Protein AF-A0A8C0PFG1-F1 (afdb_monomer_lite)

Sequence (98 aa):
KAGLVDDFEKKFNVLKVPVPEDKYTVQVDAEEKEDVKSCAEFLSFSKARTEEYEKELEKMKNIIPFDQMTIEEVTEVFPETKLDKKYRYWPHKPIENL

Radius of gyration: 37.64 Å; chains: 1; bounding box: 87×34×89 Å

pLDDT: mean 86.15, std 10.04, range [53.94, 97.62]

Structure (mmCIF, N/CA/C/O backbone):
data_AF-A0A8C0PFG1-F1
#
_entry.id   AF-A0A8C0PFG1-F1
#
loop_
_atom_site.group_PDB
_atom_site.id
_atom_site.type_symbol
_atom_site.label_atom_id
_atom_site.label_alt_id
_atom_site.label_comp_id
_atom_site.label_asym_id
_atom_site.label_entity_id
_atom_site.label_seq_id
_atom_site.pdbx_PDB_ins_code
_atom_site.Cartn_x
_atom_site.Cartn_y
_atom_site.Cartn_z
_atom_site.occupancy
_atom_site.B_iso_or_equiv
_atom_site.auth_seq_id
_atom_site.auth_comp_id
_atom_site.auth_asym_id
_atom_site.auth_atom_id
_atom_site.pdbx_PDB_model_num
ATOM 1 N N . LYS A 1 1 ? -42.687 -25.412 55.858 1.00 53.94 1 LYS A N 1
ATOM 2 C CA . LYS A 1 1 ? -41.695 -25.373 54.751 1.00 53.94 1 LYS A CA 1
ATOM 3 C C . LYS A 1 1 ? -41.990 -24.300 53.679 1.00 53.94 1 LYS A C 1
ATOM 5 O O . LYS A 1 1 ? -41.217 -24.217 52.741 1.00 53.94 1 LYS A O 1
ATOM 10 N N . ALA A 1 2 ? -43.013 -23.442 53.828 1.00 62.41 2 ALA A N 1
ATOM 11 C CA . ALA A 1 2 ? -43.347 -22.406 52.834 1.00 62.41 2 ALA A CA 1
ATOM 12 C C . ALA A 1 2 ? -42.485 -21.123 52.908 1.00 62.41 2 ALA A C 1
ATOM 14 O O . ALA A 1 2 ? -42.333 -20.442 51.909 1.00 62.41 2 ALA A O 1
ATOM 15 N N . GLY A 1 3 ? -41.865 -20.818 54.056 1.00 75.62 3 GLY A N 1
ATOM 16 C CA . GLY A 1 3 ? -41.128 -19.556 54.232 1.00 75.62 3 GLY A CA 1
ATOM 17 C C . GLY A 1 3 ? -39.737 -19.490 53.590 1.00 75.62 3 GLY A C 1
ATOM 18 O O . GLY A 1 3 ? -39.245 -18.398 53.363 1.00 75.62 3 GLY A O 1
ATOM 19 N N . LEU A 1 4 ? -39.094 -20.625 53.283 1.00 82.62 4 LEU A N 1
ATOM 20 C CA . LEU A 1 4 ? -37.717 -20.632 52.755 1.00 82.62 4 LEU A CA 1
ATOM 21 C C . LEU A 1 4 ? -37.647 -20.111 51.310 1.00 82.62 4 LEU A C 1
ATOM 23 O O . LEU A 1 4 ? -36.708 -19.411 50.951 1.00 82.62 4 LEU A O 1
ATOM 27 N N . VAL A 1 5 ? -38.641 -20.471 50.495 1.00 84.62 5 VAL A N 1
ATOM 28 C CA . VAL A 1 5 ? -38.708 -20.092 49.076 1.00 84.62 5 VAL A CA 1
ATOM 29 C C . VAL A 1 5 ? -39.006 -18.598 48.943 1.00 84.62 5 VAL A C 1
ATOM 31 O O . VAL A 1 5 ? -38.301 -17.903 48.221 1.00 84.62 5 VAL A O 1
ATOM 34 N N . ASP A 1 6 ? -39.959 -18.099 49.733 1.00 87.38 6 ASP A N 1
ATOM 35 C CA . ASP A 1 6 ? -40.315 -16.677 49.836 1.00 87.38 6 ASP A CA 1
ATOM 36 C C . ASP A 1 6 ? -39.120 -15.799 50.262 1.00 87.38 6 ASP A C 1
ATOM 38 O O . ASP A 1 6 ? -38.891 -14.714 49.726 1.00 87.38 6 ASP A O 1
ATOM 42 N N . ASP A 1 7 ? -38.328 -16.271 51.232 1.00 86.81 7 ASP A N 1
ATOM 43 C CA . ASP A 1 7 ? -37.151 -15.554 51.736 1.00 86.81 7 ASP A CA 1
ATOM 44 C C . ASP A 1 7 ? -36.011 -15.532 50.702 1.00 86.81 7 ASP A C 1
ATOM 46 O O . ASP A 1 7 ? -35.295 -14.536 50.568 1.00 86.81 7 ASP A O 1
ATOM 50 N N . PHE A 1 8 ? -35.867 -16.616 49.931 1.00 87.12 8 PHE A N 1
ATOM 51 C CA . PHE A 1 8 ? -34.887 -16.722 48.853 1.00 87.12 8 PHE A CA 1
ATOM 52 C C . PHE A 1 8 ? -35.247 -15.821 47.670 1.00 87.12 8 PHE A C 1
ATOM 54 O O . PHE A 1 8 ? -34.394 -15.084 47.184 1.00 87.12 8 PHE A O 1
ATOM 61 N N . GLU A 1 9 ? -36.512 -15.819 47.249 1.00 86.94 9 GLU A N 1
ATOM 62 C CA . GLU A 1 9 ? -37.009 -14.973 46.162 1.00 86.94 9 GLU A CA 1
ATOM 63 C C . GLU A 1 9 ? -36.847 -13.483 46.493 1.00 86.94 9 GLU A C 1
ATOM 65 O O . GLU A 1 9 ? -36.342 -12.711 45.675 1.00 86.94 9 GLU A O 1
ATOM 70 N N . LYS A 1 10 ? -37.160 -13.073 47.731 1.00 89.12 10 LYS A N 1
ATOM 71 C CA . LYS A 1 10 ? -36.925 -11.696 48.198 1.00 89.12 10 LYS A CA 1
ATOM 72 C C . LYS A 1 10 ? -35.447 -11.316 48.160 1.00 89.12 10 LYS A C 1
ATOM 74 O O . LYS A 1 10 ? -35.110 -10.241 47.673 1.00 89.12 10 LYS A O 1
ATOM 79 N N . LYS A 1 11 ? -34.554 -12.186 48.640 1.00 86.50 11 LYS A N 1
ATOM 80 C CA . LYS A 1 11 ? -33.104 -11.925 48.650 1.00 86.50 11 LYS A CA 1
ATOM 81 C C . LYS A 1 11 ? -32.496 -11.912 47.248 1.00 86.50 11 LYS A C 1
ATOM 83 O O . LYS A 1 11 ? -31.623 -11.091 46.984 1.00 86.50 11 LYS A O 1
ATOM 88 N N . PHE A 1 12 ? -32.975 -12.770 46.351 1.00 86.56 12 PHE A N 1
ATOM 89 C CA . PHE A 1 12 ? -32.519 -12.834 44.964 1.00 86.56 12 PHE A CA 1
ATOM 90 C C . PHE A 1 12 ? -32.948 -11.600 44.164 1.00 86.56 12 PHE A C 1
ATOM 92 O O . PHE A 1 12 ? -32.132 -11.014 43.465 1.00 86.56 12 PHE A O 1
ATOM 99 N N . ASN A 1 13 ? -34.187 -11.132 44.340 1.00 83.94 13 ASN A N 1
ATOM 100 C CA . ASN A 1 13 ? -34.678 -9.917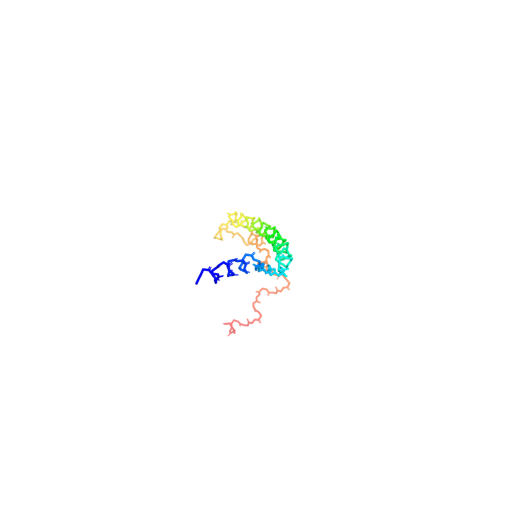 43.680 1.00 83.94 13 ASN A CA 1
ATOM 101 C C . ASN A 1 13 ? -33.995 -8.630 44.182 1.00 83.94 13 ASN A C 1
ATOM 103 O O . ASN A 1 13 ? -33.923 -7.639 43.457 1.00 83.94 13 ASN A O 1
ATOM 107 N N . VAL A 1 14 ? -33.481 -8.632 45.417 1.00 87.56 14 VAL A N 1
ATOM 108 C CA . VAL A 1 14 ? -32.686 -7.523 45.976 1.00 87.56 14 VAL A CA 1
ATOM 109 C C . VAL A 1 14 ? -31.235 -7.554 45.480 1.00 87.56 14 VAL A C 1
ATOM 111 O O . VAL A 1 14 ? -30.571 -6.515 45.453 1.00 87.56 14 VAL A O 1
ATOM 114 N N . LEU A 1 15 ? -30.736 -8.718 45.060 1.00 84.62 15 LEU A N 1
ATOM 115 C CA . LEU A 1 15 ? -29.374 -8.880 44.570 1.00 84.62 15 LEU A CA 1
ATOM 116 C C . LEU A 1 15 ? -29.212 -8.196 43.202 1.00 84.62 15 LEU A C 1
ATOM 118 O O . LEU A 1 15 ? -29.471 -8.776 42.152 1.00 84.62 15 LEU A O 1
ATOM 122 N N . LYS A 1 16 ? -28.725 -6.955 43.201 1.00 79.62 16 LYS A N 1
ATOM 123 C CA . LYS A 1 16 ? -28.213 -6.312 41.988 1.00 79.62 16 LYS A CA 1
ATOM 124 C C . LYS A 1 16 ? -26.758 -6.712 41.793 1.00 79.62 16 LYS A C 1
ATOM 126 O O . LYS A 1 16 ? -25.903 -6.338 42.592 1.00 79.62 16 LYS A O 1
ATOM 131 N N . VAL A 1 17 ? -26.482 -7.459 40.729 1.00 82.81 17 VAL A N 1
ATOM 132 C CA . VAL A 1 17 ? -25.107 -7.746 40.309 1.00 82.81 17 VAL A CA 1
ATOM 133 C C . VAL A 1 17 ? -24.517 -6.454 39.728 1.00 82.81 17 VAL A C 1
ATOM 135 O O . VAL A 1 17 ? -25.092 -5.917 38.778 1.00 82.81 17 VAL A O 1
ATOM 138 N N . PRO A 1 18 ? -23.427 -5.908 40.294 1.00 84.88 18 PRO A N 1
ATOM 139 C CA . PRO A 1 18 ? -22.802 -4.709 39.756 1.00 84.88 18 PRO A CA 1
ATOM 140 C C . PRO A 1 18 ? -22.214 -5.006 38.375 1.00 84.88 18 PRO A C 1
ATOM 142 O O . PRO A 1 18 ? -21.528 -6.010 38.178 1.00 84.88 18 PRO A O 1
ATOM 145 N N . VAL A 1 19 ? -22.505 -4.126 37.419 1.00 82.88 19 VAL A N 1
ATOM 146 C CA . VAL A 1 19 ? -21.937 -4.200 36.071 1.00 82.88 19 VAL A CA 1
ATOM 147 C C . VAL A 1 19 ? -20.443 -3.868 36.168 1.00 82.88 19 VAL A C 1
ATOM 149 O O . VAL A 1 19 ? -20.092 -2.913 36.867 1.00 82.88 19 VAL A O 1
ATOM 152 N N . PRO A 1 20 ? -19.556 -4.649 35.526 1.00 87.00 20 PRO A N 1
ATOM 153 C CA . PRO A 1 20 ? -18.126 -4.370 35.545 1.00 87.00 20 PRO A CA 1
ATOM 154 C C . PRO A 1 20 ? -17.815 -3.016 34.898 1.00 87.00 20 PRO A C 1
ATOM 156 O O . PRO A 1 20 ? -18.465 -2.609 33.936 1.00 87.00 20 PRO A O 1
ATOM 159 N N . GLU A 1 21 ? -16.800 -2.331 35.428 1.00 87.12 21 GLU A N 1
ATOM 160 C CA . GLU A 1 21 ? -16.292 -1.091 34.839 1.00 87.12 21 GLU A CA 1
ATOM 161 C C . GLU A 1 21 ? -15.683 -1.353 33.461 1.00 87.12 21 GLU A C 1
ATOM 163 O O . GLU A 1 21 ? -14.874 -2.270 33.285 1.00 87.12 21 GLU A O 1
ATOM 168 N N . ASP A 1 22 ? -16.032 -0.503 32.502 1.00 88.44 22 ASP A N 1
ATOM 169 C CA . ASP A 1 22 ? -15.445 -0.523 31.172 1.00 88.44 22 ASP A CA 1
ATOM 170 C C . ASP A 1 22 ? -14.125 0.256 31.155 1.00 88.44 22 ASP A C 1
ATOM 172 O O . ASP A 1 22 ? -14.085 1.464 31.387 1.00 88.44 22 ASP A O 1
ATOM 176 N N . LYS A 1 23 ? -13.032 -0.461 30.891 1.00 91.38 23 LYS A N 1
ATOM 177 C CA . LYS A 1 23 ? -11.664 0.077 30.863 1.00 91.38 23 LYS A CA 1
ATOM 178 C C . LYS A 1 23 ? -11.086 0.180 29.452 1.00 91.38 23 LYS A C 1
ATOM 180 O O . LYS A 1 23 ? -9.981 0.703 29.297 1.00 91.38 23 LYS A O 1
ATOM 185 N N . TYR A 1 24 ? -11.784 -0.346 28.444 1.00 91.00 24 TYR A N 1
ATOM 186 C CA . TYR A 1 24 ? -11.173 -0.686 2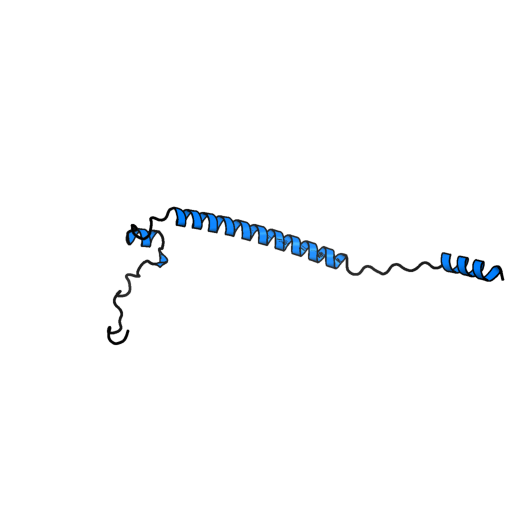7.157 1.00 91.00 24 TYR A CA 1
ATOM 187 C C . TYR A 1 24 ? -11.814 0.013 25.965 1.00 91.00 24 TYR A C 1
ATOM 189 O O . TYR A 1 24 ? -11.109 0.234 24.987 1.00 91.00 24 TYR A O 1
ATOM 197 N N . THR A 1 25 ? -13.074 0.445 26.045 1.00 92.19 25 THR A N 1
ATOM 198 C CA . THR A 1 25 ? -13.741 1.112 24.910 1.00 92.19 25 THR A CA 1
ATOM 199 C C . THR A 1 25 ? -12.961 2.323 24.395 1.00 92.19 25 THR A C 1
ATOM 201 O O . THR A 1 25 ? -12.750 2.455 23.198 1.00 92.19 25 THR A O 1
ATOM 204 N N . VAL A 1 26 ? -12.391 3.141 25.288 1.00 92.31 26 VAL A N 1
ATOM 205 C CA . VAL A 1 26 ? -11.567 4.300 24.888 1.00 92.31 26 VAL A CA 1
ATOM 206 C C . VAL A 1 26 ? -10.279 3.891 24.158 1.00 92.31 26 VAL A C 1
ATOM 208 O O . VAL A 1 26 ? -9.805 4.628 23.298 1.00 92.31 26 VAL A O 1
ATOM 211 N N . GLN A 1 27 ? -9.697 2.738 24.503 1.00 93.12 27 GLN A N 1
ATOM 212 C CA . GLN A 1 27 ? -8.485 2.234 23.848 1.00 93.12 27 GLN A CA 1
ATOM 213 C C . GLN A 1 27 ? -8.813 1.724 22.443 1.00 93.12 27 GLN A C 1
ATOM 215 O O . GLN A 1 27 ? -8.119 2.081 21.496 1.00 93.12 27 GLN A O 1
ATOM 220 N N . VAL A 1 28 ? -9.915 0.980 22.310 1.00 94.69 28 VAL A N 1
ATOM 221 C CA . VAL A 1 28 ? -10.412 0.479 21.020 1.00 94.69 28 VAL A CA 1
ATOM 222 C C . VAL A 1 28 ? -10.758 1.640 20.083 1.00 94.69 28 VAL A C 1
ATOM 224 O O . VAL A 1 28 ? -10.311 1.657 18.941 1.00 94.69 28 VAL A O 1
ATOM 227 N N . ASP A 1 29 ? -11.452 2.667 20.582 1.00 94.81 29 ASP A N 1
ATOM 228 C CA . ASP A 1 29 ? -11.798 3.860 19.795 1.00 94.81 29 ASP A CA 1
ATOM 229 C C . ASP A 1 29 ? -10.562 4.650 19.324 1.00 94.81 29 ASP A C 1
ATOM 231 O O . ASP A 1 29 ? -10.616 5.383 18.329 1.00 94.81 29 ASP A O 1
ATOM 235 N N . ALA A 1 30 ? -9.461 4.591 20.079 1.00 94.81 30 ALA A N 1
ATOM 236 C CA . ALA A 1 30 ? -8.213 5.252 19.716 1.00 94.81 30 ALA A CA 1
ATOM 237 C C . ALA A 1 30 ? -7.471 4.478 18.618 1.00 94.81 30 ALA A C 1
ATOM 239 O O . ALA A 1 30 ? -7.037 5.096 17.645 1.00 94.81 30 ALA A O 1
ATOM 240 N N . GLU A 1 31 ? -7.386 3.153 18.751 1.00 94.00 31 GLU A N 1
ATOM 241 C CA . GLU A 1 31 ? -6.780 2.251 17.765 1.00 94.00 31 GLU A CA 1
ATOM 242 C C . GLU A 1 31 ? -7.534 2.303 16.430 1.00 94.00 31 GLU A C 1
ATOM 244 O O . GLU A 1 31 ? -6.922 2.526 15.388 1.00 94.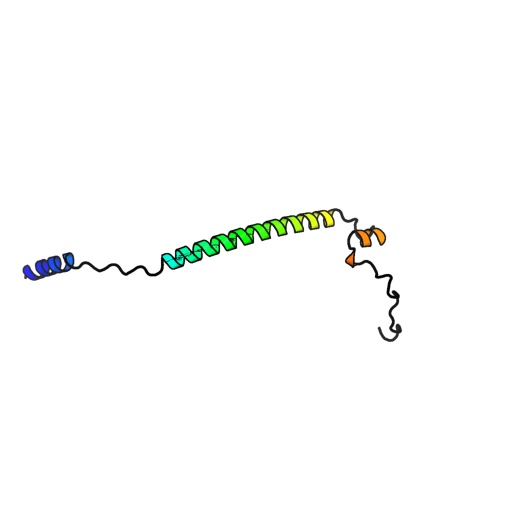00 31 GLU A O 1
ATOM 249 N N . GLU A 1 32 ? -8.872 2.273 16.456 1.00 94.06 32 GLU A N 1
ATOM 250 C CA . GLU A 1 32 ? -9.697 2.385 15.244 1.00 94.06 32 GLU A CA 1
ATOM 251 C C . GLU A 1 32 ? -9.384 3.669 14.456 1.00 94.06 32 GLU A C 1
ATOM 253 O O . GLU A 1 32 ? -9.259 3.660 13.229 1.00 94.06 32 GLU A O 1
ATOM 258 N N . LYS A 1 33 ? -9.201 4.799 15.149 1.00 95.31 33 LYS A N 1
ATOM 259 C CA . LYS A 1 33 ? -8.866 6.076 14.499 1.00 95.31 33 LYS A CA 1
ATOM 260 C C . LYS A 1 33 ? -7.467 6.088 13.894 1.00 95.31 33 LYS A C 1
ATOM 262 O O . LYS A 1 33 ? -7.249 6.819 12.925 1.00 95.31 33 LYS A O 1
ATOM 267 N N . GLU A 1 34 ? -6.518 5.370 14.481 1.00 94.94 34 GLU A N 1
ATOM 268 C CA . GLU A 1 34 ? -5.163 5.242 13.945 1.00 94.94 34 GLU A CA 1
ATOM 269 C C . GLU A 1 34 ? -5.158 4.347 12.702 1.00 94.94 34 GLU A C 1
ATOM 271 O O . GLU A 1 34 ? -4.654 4.754 11.651 1.00 94.94 34 GLU A O 1
ATOM 276 N N . ASP A 1 35 ? -5.836 3.204 12.772 1.00 95.25 35 ASP A N 1
ATOM 277 C CA . ASP A 1 35 ? -5.952 2.258 11.664 1.00 95.25 35 ASP A CA 1
ATOM 278 C C . ASP A 1 35 ? -6.643 2.872 10.448 1.00 95.25 35 ASP A C 1
ATOM 280 O O . ASP A 1 35 ? -6.186 2.699 9.316 1.00 95.25 35 ASP A O 1
ATOM 284 N N . VAL A 1 36 ? -7.700 3.662 10.656 1.00 96.19 36 VAL A N 1
ATOM 285 C CA . VAL A 1 36 ? -8.386 4.369 9.564 1.00 96.19 36 VAL A CA 1
ATOM 286 C C . VAL A 1 36 ? -7.444 5.337 8.842 1.00 96.19 36 VAL A C 1
ATOM 288 O O . VAL A 1 36 ? -7.492 5.436 7.612 1.00 96.19 36 VAL A O 1
ATOM 291 N N . LYS A 1 37 ? -6.558 6.031 9.570 1.00 95.81 37 LYS A N 1
ATOM 292 C CA . LYS A 1 37 ? -5.559 6.925 8.959 1.00 95.81 37 LYS A CA 1
ATOM 293 C C . LYS A 1 37 ? -4.525 6.136 8.166 1.00 95.81 37 LYS A C 1
ATOM 295 O O . LYS A 1 37 ? -4.306 6.452 7.000 1.00 95.81 37 LYS A O 1
ATOM 300 N N . SER A 1 38 ? -3.960 5.089 8.766 1.00 95.56 38 SER A N 1
ATOM 301 C CA . SER A 1 38 ? -2.990 4.202 8.114 1.00 95.56 38 SER A CA 1
ATOM 302 C C . SER A 1 38 ? -3.561 3.589 6.830 1.00 95.56 38 SER A C 1
ATOM 304 O O . SER A 1 38 ? -2.926 3.613 5.774 1.00 95.56 38 SER A O 1
ATOM 306 N N . CYS A 1 39 ? -4.819 3.140 6.866 1.00 95.56 39 CYS A N 1
ATOM 307 C CA . CYS A 1 39 ? -5.516 2.623 5.692 1.00 95.56 39 CYS A CA 1
ATOM 308 C C . CYS A 1 39 ? -5.679 3.687 4.600 1.00 95.56 39 CYS A C 1
ATOM 310 O O . CYS A 1 39 ? -5.438 3.404 3.425 1.00 95.56 39 CYS A O 1
ATOM 312 N N . ALA A 1 40 ? -6.076 4.912 4.957 1.00 96.25 40 ALA A N 1
ATOM 313 C CA . ALA A 1 40 ? -6.229 5.997 3.991 1.00 96.25 40 ALA A CA 1
ATOM 314 C C . ALA A 1 40 ? -4.892 6.362 3.320 1.00 96.25 40 ALA A C 1
ATOM 316 O O . ALA A 1 40 ? -4.832 6.505 2.094 1.00 96.25 40 ALA A O 1
ATOM 317 N N . GLU A 1 41 ? -3.816 6.450 4.103 1.00 96.69 41 GLU A N 1
ATOM 318 C CA . GLU A 1 41 ? -2.460 6.678 3.604 1.00 96.69 41 GLU A CA 1
ATOM 319 C C . GLU A 1 41 ? -2.024 5.546 2.668 1.00 96.69 41 GLU A C 1
ATOM 321 O O . GLU A 1 41 ? -1.661 5.801 1.518 1.00 96.69 41 GLU A O 1
ATOM 326 N N . PHE A 1 42 ? -2.156 4.288 3.092 1.00 97.25 42 PHE A N 1
ATOM 327 C CA . PHE A 1 42 ? -1.806 3.125 2.277 1.00 97.25 42 PHE A CA 1
ATOM 328 C C . PHE A 1 42 ? -2.575 3.074 0.951 1.00 97.25 42 PHE A C 1
ATOM 330 O O . PHE A 1 42 ? -1.993 2.771 -0.096 1.00 97.25 42 PHE A O 1
ATOM 337 N N . LEU A 1 43 ? -3.870 3.402 0.964 1.00 96.94 43 LEU A N 1
ATOM 338 C CA . LEU A 1 43 ? -4.684 3.475 -0.248 1.00 96.94 43 LEU A CA 1
ATOM 339 C C . LEU A 1 43 ? -4.170 4.554 -1.204 1.00 96.94 43 LEU A C 1
ATOM 341 O O . LEU A 1 43 ? -4.107 4.313 -2.410 1.00 96.94 43 LEU A O 1
ATOM 345 N N . SER A 1 44 ? -3.785 5.723 -0.688 1.00 96.19 44 SER A N 1
ATOM 346 C CA . SER A 1 44 ? -3.232 6.804 -1.510 1.00 96.19 44 SER A CA 1
ATOM 347 C C . SER A 1 44 ? -1.901 6.414 -2.162 1.00 96.19 44 SER A C 1
ATOM 349 O O . SER A 1 44 ? -1.756 6.551 -3.378 1.00 96.19 44 SER A O 1
ATOM 351 N N . PHE A 1 45 ? -0.976 5.823 -1.397 1.00 96.38 45 PHE A N 1
ATOM 352 C CA . PHE A 1 45 ? 0.299 5.327 -1.919 1.00 96.38 45 PHE A CA 1
ATOM 353 C C . PHE A 1 45 ? 0.097 4.206 -2.938 1.00 96.38 45 PHE A C 1
ATOM 355 O O . PHE A 1 45 ? 0.750 4.178 -3.979 1.00 96.38 45 PHE A O 1
ATOM 362 N N . SER A 1 46 ? -0.839 3.295 -2.672 1.00 96.88 46 SER A N 1
ATOM 363 C CA . SER A 1 46 ? -1.134 2.181 -3.572 1.00 96.88 46 SER A CA 1
ATOM 364 C C . SER A 1 46 ? -1.702 2.655 -4.906 1.00 96.88 46 SER A C 1
ATOM 366 O O . SER A 1 46 ? -1.319 2.121 -5.947 1.00 96.88 46 SER A O 1
ATOM 368 N N . LYS A 1 47 ? -2.570 3.674 -4.900 1.00 97.00 47 LYS A N 1
ATOM 369 C CA . LYS A 1 47 ? -3.085 4.293 -6.129 1.00 97.00 47 LYS A CA 1
ATOM 370 C C . LYS A 1 47 ? -1.971 4.966 -6.926 1.00 97.00 47 LYS A C 1
ATOM 372 O O . LYS A 1 47 ? -1.827 4.658 -8.102 1.00 97.00 47 LYS A O 1
ATOM 377 N N . ALA A 1 48 ? -1.131 5.775 -6.277 1.00 97.00 48 ALA A N 1
ATOM 378 C CA . ALA A 1 48 ? 0.008 6.419 -6.935 1.00 97.00 48 ALA A CA 1
ATOM 379 C C . ALA A 1 48 ? 0.957 5.395 -7.584 1.00 97.00 48 ALA A C 1
ATOM 381 O O . ALA A 1 48 ? 1.344 5.545 -8.740 1.00 97.00 48 ALA A O 1
ATOM 382 N N . ARG A 1 49 ? 1.261 4.305 -6.871 1.00 97.62 49 ARG A N 1
ATOM 383 C CA . ARG A 1 49 ? 2.078 3.203 -7.391 1.00 97.62 49 ARG A CA 1
ATOM 384 C C . ARG A 1 49 ? 1.415 2.482 -8.571 1.00 97.62 49 ARG A C 1
ATOM 386 O O . ARG A 1 49 ? 2.097 2.086 -9.507 1.00 97.62 49 ARG A O 1
ATOM 393 N N . THR A 1 50 ? 0.095 2.308 -8.534 1.00 96.75 50 THR A N 1
ATOM 394 C CA . THR A 1 50 ? -0.653 1.693 -9.643 1.00 96.75 50 THR A CA 1
ATOM 395 C C . THR A 1 50 ? -0.555 2.554 -10.900 1.00 96.75 50 THR A C 1
ATOM 397 O O . THR A 1 50 ? -0.204 2.038 -11.954 1.00 96.75 50 THR A O 1
ATOM 400 N N . GLU A 1 51 ? -0.760 3.867 -10.777 1.00 97.12 51 GLU A N 1
ATOM 401 C CA . GLU A 1 51 ? -0.630 4.806 -11.900 1.00 97.12 51 GLU A CA 1
ATOM 402 C C . GLU A 1 51 ? 0.795 4.847 -12.477 1.00 97.12 51 GLU A C 1
ATOM 404 O O . GLU A 1 51 ? 0.977 4.992 -13.686 1.00 97.12 51 GLU A O 1
ATOM 409 N N . GLU A 1 52 ? 1.822 4.735 -11.632 1.00 96.31 52 GLU A N 1
ATOM 410 C CA . GLU A 1 52 ? 3.217 4.648 -12.077 1.00 96.31 52 GLU A CA 1
ATOM 411 C C . GLU A 1 52 ? 3.469 3.375 -12.896 1.00 96.31 52 GLU A C 1
ATOM 413 O O . GLU A 1 52 ? 3.984 3.459 -14.014 1.00 96.31 52 GLU A O 1
ATOM 418 N N . TYR A 1 53 ? 3.035 2.216 -12.393 1.00 96.38 53 TYR A N 1
ATOM 419 C CA . TYR A 1 53 ? 3.185 0.946 -13.104 1.00 96.38 53 TYR A CA 1
ATOM 420 C C . TYR A 1 53 ?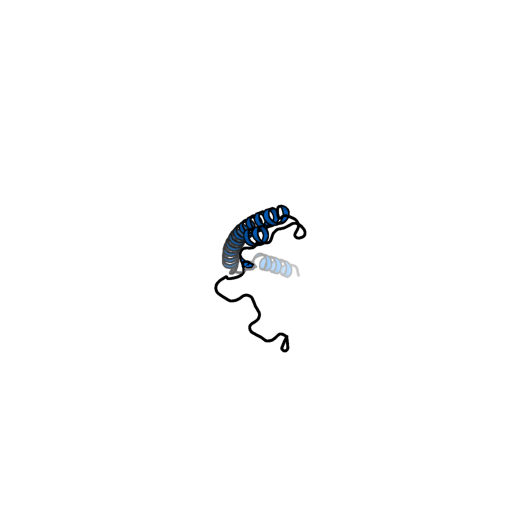 2.344 0.864 -14.377 1.00 96.38 53 TYR A C 1
ATOM 422 O O . TYR A 1 53 ? 2.774 0.249 -15.349 1.00 96.38 53 TYR A O 1
ATOM 430 N N . GLU A 1 54 ? 1.170 1.492 -14.422 1.00 96.31 54 GLU A N 1
ATOM 431 C CA . GLU A 1 54 ? 0.377 1.589 -15.650 1.00 96.31 54 GLU A CA 1
ATOM 432 C C . GLU A 1 54 ? 1.128 2.368 -16.735 1.00 96.31 54 GLU A C 1
ATOM 434 O O . GLU A 1 54 ? 1.217 1.901 -17.872 1.00 96.31 54 GLU A O 1
ATOM 439 N N . LYS A 1 55 ? 1.759 3.496 -16.381 1.00 94.12 55 LYS A N 1
ATOM 440 C CA . LYS A 1 55 ? 2.605 4.264 -17.312 1.00 94.12 55 LYS A CA 1
ATOM 441 C C . LYS A 1 55 ? 3.817 3.462 -17.771 1.00 94.12 55 LYS A C 1
ATOM 443 O O . LYS A 1 55 ? 4.197 3.538 -18.938 1.00 94.12 55 LYS A O 1
ATOM 448 N N . GLU A 1 56 ? 4.450 2.714 -16.874 1.00 91.44 56 GLU A N 1
ATOM 449 C CA . GLU A 1 56 ? 5.585 1.855 -17.219 1.00 91.44 56 GLU A CA 1
ATOM 450 C C . GLU A 1 56 ? 5.167 0.709 -18.153 1.00 91.44 56 GLU A C 1
ATOM 452 O O . GLU A 1 56 ? 5.831 0.459 -19.158 1.00 91.44 56 GLU A O 1
ATOM 457 N N . LEU A 1 57 ? 4.015 0.084 -17.904 1.00 94.19 57 LEU A N 1
ATOM 458 C CA . LEU A 1 57 ? 3.435 -0.927 -18.788 1.00 94.19 57 LEU A CA 1
ATOM 459 C C . LEU A 1 57 ? 3.106 -0.369 -20.172 1.00 94.19 57 LEU A C 1
ATOM 461 O O . LEU A 1 57 ? 3.353 -1.043 -21.171 1.00 94.19 57 LEU A O 1
ATOM 465 N N . GLU A 1 58 ? 2.543 0.837 -20.258 1.00 93.25 58 GLU A N 1
ATOM 466 C CA . GLU A 1 58 ? 2.300 1.492 -21.545 1.00 93.25 58 GLU A CA 1
ATOM 467 C C . GLU A 1 58 ? 3.601 1.770 -22.290 1.00 93.25 58 GLU A C 1
ATOM 469 O O . GLU A 1 58 ? 3.674 1.501 -23.488 1.00 93.25 58 GLU A O 1
ATOM 474 N N . LYS A 1 59 ? 4.650 2.235 -21.599 1.00 89.31 59 LYS A N 1
ATOM 475 C CA . LYS A 1 59 ? 5.981 2.362 -22.205 1.00 89.31 59 LYS A CA 1
ATOM 476 C C . LYS A 1 59 ? 6.432 1.018 -22.760 1.00 89.31 59 LYS A C 1
ATOM 478 O O . LYS A 1 59 ? 6.694 0.941 -23.951 1.00 89.31 59 LYS A O 1
ATOM 483 N N . MET A 1 60 ? 6.426 -0.043 -21.949 1.00 88.38 60 MET A N 1
ATOM 484 C CA . MET A 1 60 ? 6.881 -1.378 -22.358 1.00 88.38 60 MET A CA 1
ATOM 485 C C . MET A 1 60 ? 6.114 -1.948 -23.555 1.00 88.38 60 MET A C 1
ATOM 487 O O . MET A 1 60 ? 6.718 -2.555 -24.434 1.00 88.38 60 MET A O 1
ATOM 491 N N . LYS A 1 61 ? 4.797 -1.731 -23.626 1.00 89.62 61 LYS A N 1
ATOM 492 C CA . LYS A 1 61 ? 3.969 -2.160 -24.767 1.00 89.62 61 LYS A CA 1
ATOM 493 C C . LYS A 1 61 ? 4.289 -1.412 -26.060 1.00 89.62 61 LYS A C 1
ATOM 495 O O . LYS A 1 61 ? 4.092 -1.970 -27.134 1.00 89.62 61 LYS A O 1
ATOM 500 N N . ASN A 1 62 ? 4.742 -0.166 -25.951 1.00 89.25 62 ASN A N 1
ATOM 501 C CA . ASN A 1 62 ? 5.082 0.684 -27.089 1.00 89.25 62 ASN A CA 1
ATOM 502 C C . ASN A 1 62 ? 6.561 0.571 -27.506 1.00 89.25 62 ASN A C 1
ATOM 504 O O . ASN A 1 62 ? 6.946 1.179 -28.504 1.00 89.25 62 ASN A O 1
ATOM 508 N N . ILE A 1 63 ? 7.390 -0.182 -26.771 1.00 88.69 63 ILE A N 1
ATOM 509 C CA . ILE A 1 63 ? 8.786 -0.436 -27.149 1.00 88.69 63 ILE A CA 1
ATOM 510 C C . ILE A 1 63 ? 8.823 -1.294 -28.419 1.00 88.69 63 ILE A C 1
ATOM 512 O O . ILE A 1 63 ? 8.105 -2.287 -28.551 1.00 88.69 63 ILE A O 1
ATOM 516 N N . ILE A 1 64 ? 9.693 -0.905 -29.351 1.00 87.12 64 ILE A N 1
ATOM 517 C CA . ILE A 1 64 ? 9.987 -1.670 -30.565 1.00 87.12 64 ILE A CA 1
ATOM 518 C C . ILE A 1 64 ? 10.535 -3.046 -30.152 1.00 87.12 64 ILE A C 1
ATOM 520 O O . ILE A 1 64 ? 11.378 -3.107 -29.256 1.00 87.12 64 ILE A O 1
ATOM 524 N N . PRO A 1 65 ? 10.104 -4.157 -30.780 1.00 90.81 65 PRO A N 1
ATOM 525 C CA . PRO A 1 65 ? 10.661 -5.474 -30.489 1.00 90.81 65 PRO A CA 1
ATOM 526 C C . PRO A 1 65 ? 12.191 -5.452 -30.500 1.00 90.81 65 PRO A C 1
ATOM 528 O O . PRO A 1 65 ? 12.790 -4.921 -31.433 1.00 90.81 65 PRO A O 1
ATOM 531 N N . PHE A 1 66 ? 12.820 -6.054 -29.487 1.00 85.25 66 PHE A N 1
ATOM 532 C CA . PHE A 1 66 ? 14.275 -5.994 -29.303 1.00 85.25 66 PHE A CA 1
ATOM 533 C C . PHE A 1 66 ? 15.074 -6.440 -30.539 1.00 85.25 66 PHE A C 1
ATOM 535 O O . PHE A 1 66 ? 16.116 -5.861 -30.822 1.00 85.25 66 PHE A O 1
ATOM 542 N N . ASP A 1 67 ? 14.560 -7.398 -31.317 1.00 88.44 67 ASP A N 1
ATOM 543 C CA . ASP A 1 67 ? 15.198 -7.879 -32.554 1.00 88.44 67 ASP A CA 1
ATOM 544 C C . ASP A 1 67 ? 15.280 -6.816 -33.668 1.00 88.44 67 ASP A C 1
ATOM 546 O O . ASP A 1 67 ? 16.034 -6.974 -34.628 1.00 88.44 67 ASP A O 1
ATOM 550 N N . GLN A 1 68 ? 14.480 -5.753 -33.572 1.00 86.75 68 GLN A N 1
ATOM 551 C CA . GLN A 1 68 ? 14.372 -4.675 -34.559 1.00 86.75 68 GLN A CA 1
ATOM 552 C C . GLN A 1 68 ? 14.832 -3.318 -34.010 1.00 86.75 68 GLN A C 1
ATOM 554 O O . GLN A 1 68 ? 14.828 -2.335 -34.746 1.00 86.75 68 GLN A O 1
ATOM 559 N N . MET A 1 69 ? 15.212 -3.257 -32.733 1.00 88.81 69 MET A N 1
ATOM 560 C CA . MET A 1 69 ? 15.548 -2.019 -32.038 1.00 88.81 69 MET A CA 1
ATOM 561 C C . MET A 1 69 ? 17.008 -1.624 -32.294 1.00 88.81 69 MET A C 1
ATOM 563 O O . MET A 1 69 ? 17.917 -2.452 -32.202 1.00 88.81 69 MET A O 1
ATOM 567 N N . THR A 1 70 ? 17.256 -0.352 -32.604 1.00 88.94 70 THR A N 1
ATOM 568 C CA . THR A 1 70 ? 18.619 0.181 -32.761 1.00 88.94 70 THR A CA 1
ATOM 569 C C . THR A 1 70 ? 19.255 0.508 -31.406 1.00 88.94 70 THR A C 1
ATOM 571 O O . THR A 1 70 ? 18.567 0.715 -30.407 1.00 88.94 70 THR A O 1
ATOM 574 N N . ILE A 1 71 ? 20.590 0.561 -31.345 1.00 84.44 71 ILE A N 1
ATOM 575 C CA . ILE A 1 71 ? 21.323 0.838 -30.092 1.00 84.44 71 ILE A CA 1
ATOM 576 C C . ILE A 1 71 ? 20.993 2.245 -29.569 1.00 84.44 71 ILE A C 1
ATOM 578 O O . ILE A 1 71 ? 20.923 2.466 -28.357 1.00 84.44 71 ILE A O 1
ATOM 582 N N . GLU A 1 72 ? 20.773 3.200 -30.471 1.00 84.94 72 GLU A N 1
ATOM 583 C CA . GLU A 1 72 ? 20.350 4.557 -30.143 1.00 84.94 72 GLU A CA 1
ATOM 584 C C . GLU A 1 72 ? 18.969 4.572 -29.475 1.00 84.94 72 GLU A C 1
ATOM 586 O O . GLU A 1 72 ? 18.821 5.191 -28.421 1.00 84.94 72 GLU A O 1
ATOM 591 N N . GLU A 1 73 ? 17.997 3.835 -30.019 1.00 87.06 73 GLU A N 1
ATOM 592 C CA . GLU A 1 73 ? 16.654 3.696 -29.438 1.00 87.06 73 GLU A CA 1
ATOM 593 C C . GLU A 1 73 ? 16.699 2.975 -28.086 1.00 87.06 73 GLU A C 1
ATOM 595 O O . GLU A 1 73 ? 16.034 3.394 -27.139 1.00 87.06 73 GLU A O 1
ATOM 600 N N . VAL A 1 74 ? 17.514 1.920 -27.948 1.00 86.19 74 VAL A N 1
ATOM 601 C CA . VAL A 1 74 ? 17.718 1.228 -26.659 1.00 86.19 74 VAL A CA 1
ATOM 602 C C . VAL A 1 74 ? 18.257 2.203 -25.615 1.00 86.19 74 VAL A C 1
ATOM 604 O O . VAL A 1 74 ? 17.806 2.194 -24.476 1.00 86.19 74 VAL A O 1
ATOM 607 N N . THR A 1 75 ? 19.181 3.082 -26.004 1.00 85.75 75 THR A N 1
ATOM 608 C CA . THR A 1 75 ? 19.754 4.098 -25.110 1.00 85.75 75 THR A CA 1
ATOM 609 C C . THR A 1 75 ? 18.735 5.179 -24.726 1.00 85.75 75 THR A C 1
ATOM 611 O O . THR A 1 75 ? 18.855 5.779 -23.658 1.00 85.75 75 THR A O 1
ATOM 614 N N . GLU A 1 76 ? 17.752 5.459 -25.585 1.00 86.31 76 GLU A N 1
ATOM 615 C CA . GLU A 1 76 ? 16.662 6.399 -25.303 1.00 86.31 76 GLU A CA 1
ATOM 616 C C . GLU A 1 76 ? 15.632 5.805 -24.335 1.00 86.31 76 GLU A C 1
ATOM 618 O O . GLU A 1 76 ? 15.211 6.477 -23.392 1.00 86.31 76 GLU A O 1
ATOM 623 N N . VAL A 1 77 ? 15.264 4.537 -24.533 1.00 87.81 77 VAL A N 1
ATOM 624 C CA . VAL A 1 77 ? 14.298 3.826 -23.684 1.00 87.81 77 VAL A CA 1
ATOM 625 C C . VAL A 1 77 ? 14.908 3.420 -22.339 1.00 87.81 77 VAL A C 1
ATOM 627 O O . VAL A 1 77 ? 14.246 3.546 -21.310 1.00 87.81 77 VAL A O 1
ATOM 630 N N . PHE A 1 78 ? 16.165 2.974 -22.344 1.00 87.31 78 PHE A N 1
ATOM 631 C CA . PHE A 1 78 ? 16.903 2.477 -21.183 1.00 87.31 78 PHE A CA 1
ATOM 632 C C . PHE A 1 78 ? 18.192 3.289 -20.984 1.00 87.31 78 PHE A C 1
ATOM 634 O O . PHE A 1 78 ? 19.296 2.808 -21.277 1.00 87.31 78 PHE A O 1
ATOM 641 N N . PRO A 1 79 ? 18.099 4.540 -20.506 1.00 86.00 79 PRO A N 1
ATOM 642 C CA . PRO A 1 79 ? 19.255 5.420 -20.342 1.00 86.00 79 PRO A CA 1
ATOM 643 C C . PRO A 1 79 ? 20.323 4.862 -19.388 1.00 86.00 79 PRO A C 1
ATOM 645 O O . PRO A 1 79 ? 21.488 5.247 -19.488 1.00 86.00 79 PRO A O 1
ATOM 648 N N . GLU A 1 80 ? 19.969 3.937 -18.496 1.00 84.44 80 GLU A N 1
ATOM 649 C CA . GLU A 1 80 ? 20.886 3.202 -17.621 1.00 84.44 80 GLU A CA 1
ATOM 650 C C . GLU A 1 80 ? 21.844 2.271 -18.376 1.00 84.44 80 GLU A C 1
ATOM 652 O O . GLU A 1 80 ? 22.935 1.984 -17.886 1.00 84.44 80 GLU A O 1
ATOM 657 N N . THR A 1 81 ? 21.479 1.830 -19.583 1.00 82.81 81 THR A N 1
ATOM 658 C CA . THR A 1 81 ? 22.337 0.994 -20.441 1.00 82.81 81 THR A CA 1
ATOM 659 C C . THR A 1 81 ? 23.375 1.810 -21.207 1.00 82.81 81 THR A C 1
ATOM 661 O O . THR A 1 81 ? 24.286 1.254 -21.826 1.00 82.81 81 THR A O 1
ATOM 664 N N . LYS A 1 82 ? 23.272 3.144 -21.152 1.00 83.50 82 LYS A N 1
ATOM 665 C CA . LYS A 1 82 ? 24.169 4.052 -21.852 1.00 83.50 82 LYS A CA 1
ATOM 666 C C . LYS A 1 82 ? 25.599 3.863 -21.368 1.00 83.50 82 LYS A C 1
ATOM 668 O O . LYS A 1 82 ? 25.955 4.202 -20.241 1.00 83.50 82 LYS A O 1
ATOM 673 N N . LEU A 1 83 ? 26.445 3.389 -22.274 1.00 75.81 83 LEU A N 1
ATOM 674 C CA . LEU A 1 83 ? 27.860 3.200 -22.002 1.00 75.81 83 LEU A CA 1
ATOM 675 C C . LEU A 1 83 ? 28.541 4.540 -21.670 1.00 75.81 83 LEU A C 1
ATOM 677 O O . LEU A 1 83 ? 28.535 5.478 -22.477 1.00 75.81 83 LEU A O 1
ATOM 681 N N . ASP A 1 84 ? 29.174 4.620 -20.498 1.00 74.38 84 ASP A N 1
ATOM 682 C CA . ASP A 1 84 ? 29.913 5.809 -20.071 1.00 74.38 84 ASP A CA 1
ATOM 683 C C . ASP A 1 84 ? 31.148 6.022 -20.960 1.00 74.38 84 ASP A C 1
ATOM 685 O O . ASP A 1 84 ? 32.080 5.221 -20.979 1.00 74.38 84 ASP A O 1
ATOM 689 N N 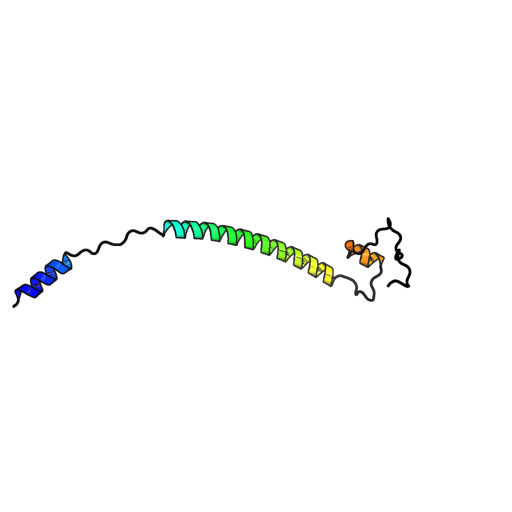. LYS A 1 85 ? 31.163 7.139 -21.694 1.00 70.50 85 LYS A N 1
ATOM 690 C CA . LYS A 1 85 ? 32.261 7.531 -22.594 1.00 70.50 85 LYS A CA 1
ATOM 691 C C . LYS A 1 85 ? 33.558 7.865 -21.853 1.00 70.50 85 LYS A C 1
ATOM 693 O O . LYS A 1 85 ? 34.599 8.002 -22.494 1.00 70.50 85 LYS A O 1
ATOM 698 N N . LYS A 1 86 ? 33.514 8.035 -20.528 1.00 75.31 86 LYS A N 1
ATOM 699 C CA . LYS A 1 86 ? 34.674 8.396 -19.707 1.00 75.31 86 LYS A CA 1
ATOM 700 C C . LYS A 1 86 ? 35.709 7.275 -19.599 1.00 75.31 86 LYS A C 1
ATOM 702 O O . LYS A 1 86 ? 36.897 7.567 -19.466 1.00 75.31 86 LYS A O 1
ATOM 707 N N . TYR A 1 87 ? 35.287 6.014 -19.664 1.00 70.94 87 TYR A N 1
ATOM 708 C CA . TYR A 1 87 ? 36.163 4.852 -19.512 1.00 70.94 87 TYR A CA 1
ATOM 709 C C . TYR A 1 87 ? 36.246 4.062 -20.819 1.00 70.9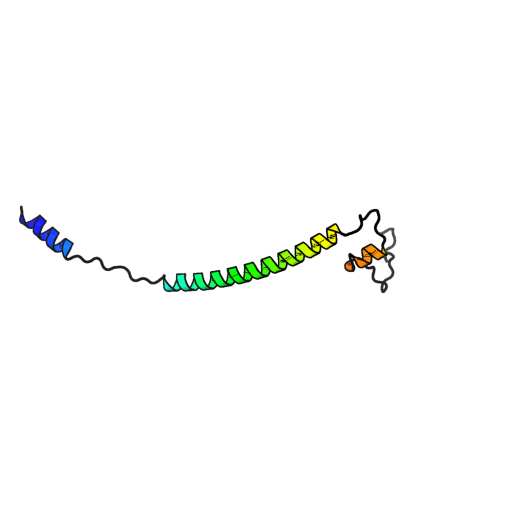4 87 TYR A C 1
ATOM 711 O O . TYR A 1 87 ? 35.306 4.019 -21.607 1.00 70.94 87 TYR A O 1
ATOM 719 N N . ARG A 1 88 ? 37.407 3.454 -21.085 1.00 71.88 88 ARG A N 1
ATOM 720 C CA . ARG A 1 88 ? 37.617 2.681 -22.314 1.00 71.88 88 ARG A CA 1
ATOM 721 C C . ARG A 1 88 ? 36.787 1.396 -22.228 1.00 71.88 88 ARG A C 1
ATOM 723 O O . ARG A 1 88 ? 36.927 0.652 -21.269 1.00 71.88 88 ARG A O 1
ATOM 730 N N . TYR A 1 89 ? 35.963 1.131 -23.240 1.00 72.12 89 TYR A N 1
ATOM 731 C CA . TYR A 1 89 ? 34.992 0.024 -23.251 1.00 72.12 89 TYR A CA 1
ATOM 732 C C . TYR A 1 89 ? 35.596 -1.389 -23.243 1.00 72.12 89 TYR A C 1
ATOM 734 O O . TYR A 1 89 ? 34.882 -2.366 -23.044 1.00 72.12 89 TYR A O 1
ATOM 742 N N . TRP A 1 90 ? 36.901 -1.513 -23.487 1.00 76.19 90 TRP A N 1
ATOM 743 C CA . TRP A 1 90 ? 37.574 -2.805 -23.560 1.00 76.19 90 TRP A CA 1
ATOM 744 C C . TRP A 1 90 ? 37.962 -3.306 -22.163 1.00 76.19 90 TRP A C 1
ATOM 746 O O . TRP A 1 90 ? 38.476 -2.509 -21.371 1.00 76.19 90 TRP A O 1
ATOM 756 N N . PRO A 1 91 ? 37.792 -4.603 -21.846 1.00 73.38 91 PRO A N 1
ATOM 757 C CA . PRO A 1 91 ? 38.218 -5.140 -20.563 1.00 73.38 91 PRO A CA 1
ATOM 758 C C . PRO A 1 91 ? 39.709 -4.870 -20.333 1.00 73.38 91 PRO A C 1
ATOM 760 O O . PRO A 1 91 ? 40.573 -5.229 -21.130 1.00 73.38 91 PRO A O 1
ATOM 763 N N . HIS A 1 92 ? 40.015 -4.250 -19.193 1.00 65.19 92 HIS A N 1
ATOM 764 C CA . HIS A 1 92 ? 41.381 -3.982 -18.736 1.00 65.19 92 HIS A CA 1
ATOM 765 C C . HIS A 1 92 ? 42.133 -5.249 -18.283 1.00 65.19 92 HIS A C 1
ATOM 767 O O . HIS A 1 92 ? 43.253 -5.150 -17.784 1.00 65.19 92 HIS A O 1
ATOM 773 N N . LYS A 1 93 ? 41.527 -6.434 -18.434 1.00 64.31 93 LYS A N 1
ATOM 774 C CA . LYS A 1 93 ? 42.154 -7.725 -18.151 1.00 64.31 93 LYS A CA 1
ATOM 775 C C . LYS A 1 93 ? 42.460 -8.444 -19.469 1.00 64.31 93 LYS A C 1
ATOM 777 O O . LYS A 1 93 ? 41.604 -8.439 -20.354 1.00 64.31 93 LYS A O 1
ATOM 782 N N . PRO A 1 94 ? 43.649 -9.059 -19.612 1.00 70.06 94 PRO A N 1
ATOM 783 C CA . PRO A 1 94 ? 43.940 -9.940 -20.737 1.00 70.06 94 PRO A CA 1
ATOM 784 C C . PRO A 1 94 ? 42.861 -11.019 -20.857 1.00 70.06 94 PRO A C 1
ATOM 786 O O . PRO A 1 94 ? 42.407 -11.530 -19.834 1.00 70.06 94 PRO A O 1
ATOM 789 N N . ILE A 1 95 ? 42.493 -11.376 -22.092 1.00 61.78 95 ILE A N 1
ATOM 790 C CA . ILE A 1 95 ? 41.494 -12.419 -22.405 1.00 61.78 95 ILE A CA 1
ATOM 791 C C . ILE A 1 95 ? 41.844 -13.751 -21.719 1.00 61.78 95 ILE A C 1
ATOM 793 O O . ILE A 1 95 ? 40.961 -14.518 -21.376 1.00 61.78 95 ILE A O 1
ATOM 797 N N . GLU A 1 96 ? 43.126 -13.980 -21.444 1.00 68.31 96 GLU A N 1
ATOM 798 C CA . GLU A 1 96 ? 43.649 -15.150 -20.732 1.00 68.31 96 GLU A CA 1
ATOM 799 C C . GLU A 1 96 ? 43.170 -15.283 -19.269 1.00 68.31 96 GLU A C 1
ATOM 801 O O . GLU A 1 96 ? 43.347 -16.341 -18.676 1.00 68.31 96 GLU A O 1
ATOM 806 N N . ASN A 1 97 ? 42.590 -14.232 -18.672 1.00 62.00 97 ASN A N 1
ATOM 807 C CA . ASN A 1 97 ? 42.121 -14.210 -17.276 1.00 62.00 97 ASN A CA 1
ATOM 808 C C . ASN A 1 97 ? 40.583 -14.116 -17.130 1.00 62.00 97 ASN A C 1
ATOM 810 O O . ASN A 1 97 ? 40.103 -13.793 -16.037 1.00 62.00 97 ASN A O 1
ATOM 814 N N . LEU A 1 98 ? 39.831 -14.317 -18.216 1.00 59.12 98 LEU A N 1
ATOM 815 C CA . LEU A 1 98 ? 38.365 -14.448 -18.259 1.00 59.12 98 LEU A CA 1
ATOM 816 C C . LEU A 1 98 ? 37.995 -15.914 -18.501 1.00 59.12 98 LEU A C 1
ATOM 818 O O . LEU A 1 98 ? 37.021 -16.363 -17.861 1.00 59.12 98 LEU A O 1
#

Organism: Canis lupus familiaris (NCBI:txid9615)

InterPro domains:
  IPR008689 ATP synthase, F0 complex, subunit D, mitochondrial [PF05873] (1-92)
  IPR008689 ATP synthase, F0 complex, subunit D, mitochondrial [PTHR12700] (1-97)
  IPR036228 ATP synthase, F0 complex, subunit D superfamily, mitochondrial [G3DSA:6.10.280.70] (1-62)
  IPR036228 ATP synthase, F0 complex, subunit D superfamily, mitochondrial [SSF161065] (2-62)

Foldseek 3Di:
DPVPVVVVVVVVVVDDDDDDDDDPPVVVVVVVVVVVVVVVVVVVVVVVVVVVVVVVVVLVVPDDPPVPDDPVSCCVSCVVPDDDPPDDPDDPDPPVVD

Secondary structure (DSSP, 8-state):
--HHHHHHHHHHHH--PPPPP--SHHHHHHHHHHHHHHHHHHHHHHHHHHHHHHHHHHHHHHSPPGGG--HHHHHHH-GGG---TTS-SS-SS-GGG-